Protein AF-A0A966T4U9-F1 (afdb_monomer_lite)

Foldseek 3Di:
DDPVQLVVLVVVLVVLPDDDDDPDDDPVLLVSLQVNLVSCVVNVNLVSSLVSLVVSCVVPVVPPCSVVSNVVSDD

Sequence (75 aa):
MSYADRGDVQSAIRIMTHGGEPREVQPHHLLEWYVLGDLHDRAGDQVTAKKYFARVAKNDASYFDVAARLAGLGE

Secondary structure (DSSP, 8-state):
--HHHHHHHHHHHHHH---S--SS--HHHHHHHHHHHHHHHHHT-HHHHHHHHHHHHHH-TTSTTHHHHHHHT--

pLDDT: mean 88.63, std 10.01, range [57.69, 97.12]

Radius of gyration: 12.4 Å; chains: 1; bounding box: 34×21×31 Å

Structure (mmCIF, N/CA/C/O backbone):
data_AF-A0A966T4U9-F1
#
_entry.id   AF-A0A966T4U9-F1
#
loop_
_atom_site.group_PDB
_atom_site.id
_atom_site.type_symbol
_atom_site.label_atom_id
_atom_site.label_alt_id
_atom_site.label_comp_id
_atom_site.label_asym_id
_atom_site.label_entity_id
_atom_site.label_seq_id
_atom_site.pdbx_PDB_ins_code
_atom_site.Cartn_x
_atom_site.Cartn_y
_atom_site.Cartn_z
_atom_site.occupancy
_atom_site.B_iso_or_equiv
_atom_site.auth_seq_id
_atom_site.auth_comp_id
_atom_site.auth_asym_id
_atom_site.auth_atom_id
_atom_site.pdbx_PDB_model_num
ATOM 1 N N . MET A 1 1 ? -14.148 -2.984 12.322 1.00 60.59 1 MET A N 1
ATOM 2 C CA . MET A 1 1 ? -12.866 -3.531 12.817 1.00 60.59 1 MET A CA 1
ATOM 3 C C . MET A 1 1 ? -12.850 -3.489 14.337 1.00 60.59 1 MET A C 1
ATOM 5 O O . MET A 1 1 ? -13.314 -2.508 14.904 1.00 60.59 1 MET A O 1
ATOM 9 N N . SER A 1 2 ? -12.388 -4.565 14.978 1.00 66.38 2 SER A N 1
ATOM 10 C CA . SER A 1 2 ? -12.258 -4.677 16.441 1.00 66.38 2 SER A CA 1
ATOM 11 C C . SER A 1 2 ? -10.916 -4.094 16.909 1.00 66.38 2 SER A C 1
ATOM 13 O O . SER A 1 2 ? -9.966 -4.043 16.133 1.00 66.38 2 SER A O 1
ATOM 15 N N . TYR A 1 3 ? -10.805 -3.686 18.176 1.00 67.25 3 TYR A N 1
ATOM 16 C CA . TYR A 1 3 ? -9.538 -3.224 18.764 1.00 67.25 3 TYR A CA 1
ATOM 17 C C . TYR A 1 3 ? -8.430 -4.285 18.714 1.00 67.25 3 TYR A C 1
ATOM 19 O O . TYR A 1 3 ? -7.262 -3.926 18.593 1.00 67.25 3 TYR A O 1
ATOM 27 N N . ALA A 1 4 ? -8.801 -5.570 18.767 1.00 67.19 4 ALA A N 1
ATOM 28 C CA . ALA A 1 4 ? -7.860 -6.681 18.634 1.00 67.19 4 ALA A CA 1
ATOM 29 C C . ALA A 1 4 ? -7.172 -6.670 17.257 1.00 67.19 4 ALA A C 1
ATOM 31 O O . ALA A 1 4 ? -5.955 -6.582 17.190 1.00 67.19 4 ALA A O 1
ATOM 32 N N . ASP A 1 5 ? -7.958 -6.594 16.177 1.00 71.19 5 ASP A N 1
ATOM 33 C CA . ASP A 1 5 ? -7.462 -6.542 14.792 1.00 71.19 5 ASP A CA 1
ATOM 34 C C . ASP A 1 5 ? -6.497 -5.364 14.565 1.00 71.19 5 ASP A C 1
ATOM 36 O O . ASP A 1 5 ? -5.434 -5.509 13.965 1.00 71.19 5 ASP A O 1
ATOM 40 N N . ARG A 1 6 ? -6.801 -4.201 15.154 1.00 72.19 6 ARG A N 1
ATOM 41 C CA . ARG A 1 6 ? -5.901 -3.042 15.108 1.00 72.19 6 ARG A CA 1
ATOM 42 C C . ARG A 1 6 ? -4.599 -3.282 15.890 1.00 72.19 6 ARG A C 1
ATOM 44 O O . ARG A 1 6 ? -3.548 -2.821 15.451 1.00 72.19 6 ARG A O 1
ATOM 51 N N . GLY A 1 7 ? -4.650 -3.981 17.024 1.00 76.38 7 GLY A N 1
ATOM 52 C CA . GLY A 1 7 ? -3.469 -4.337 17.821 1.00 76.38 7 GLY A CA 1
ATOM 53 C C . GLY A 1 7 ? -2.522 -5.293 17.090 1.00 76.38 7 GLY A C 1
ATOM 54 O O . GLY A 1 7 ? -1.304 -5.086 17.099 1.00 76.38 7 GLY A O 1
ATOM 55 N N . ASP A 1 8 ? -3.080 -6.281 16.391 1.00 84.94 8 ASP A N 1
ATOM 56 C CA . ASP A 1 8 ? -2.326 -7.206 15.542 1.00 84.94 8 ASP A CA 1
ATOM 57 C C . ASP A 1 8 ? -1.675 -6.479 14.353 1.00 84.94 8 ASP A C 1
ATOM 59 O O . ASP A 1 8 ? -0.482 -6.657 14.093 1.00 84.94 8 ASP A O 1
ATOM 63 N N . VAL A 1 9 ? -2.401 -5.568 13.691 1.00 85.69 9 VAL A N 1
ATOM 64 C CA . VAL A 1 9 ? -1.865 -4.771 12.571 1.00 85.69 9 VAL A CA 1
ATOM 65 C C . VAL A 1 9 ? -0.715 -3.856 13.008 1.00 85.69 9 VAL A C 1
ATOM 67 O O . VAL A 1 9 ? 0.312 -3.804 12.334 1.00 85.69 9 VAL A O 1
ATOM 70 N N . GLN A 1 10 ? -0.828 -3.162 14.146 1.00 85.69 10 GLN A N 1
ATOM 71 C CA . GLN A 1 10 ? 0.265 -2.311 14.649 1.00 85.69 10 GLN A CA 1
ATOM 72 C C . GLN A 1 10 ? 1.520 -3.123 14.996 1.00 85.69 10 GLN A C 1
ATOM 74 O O . GLN A 1 10 ? 2.646 -2.690 14.739 1.00 85.69 10 GLN A O 1
ATOM 79 N N . SER A 1 11 ? 1.331 -4.325 15.540 1.00 85.88 11 SER A N 1
ATOM 80 C CA . SER A 1 11 ? 2.429 -5.246 15.839 1.00 85.88 11 SER A CA 1
ATOM 81 C C . SER A 1 11 ? 3.116 -5.721 14.556 1.00 85.88 11 SER A C 1
ATOM 83 O O . SER A 1 11 ? 4.344 -5.698 14.471 1.00 85.88 11 SER A O 1
ATOM 85 N N . ALA A 1 12 ? 2.336 -6.061 13.527 1.00 86.19 12 ALA A N 1
ATOM 86 C CA . ALA A 1 12 ? 2.848 -6.443 12.215 1.00 86.19 12 ALA A CA 1
ATOM 87 C C . ALA A 1 12 ? 3.634 -5.306 11.540 1.00 86.19 12 ALA A C 1
ATOM 89 O O .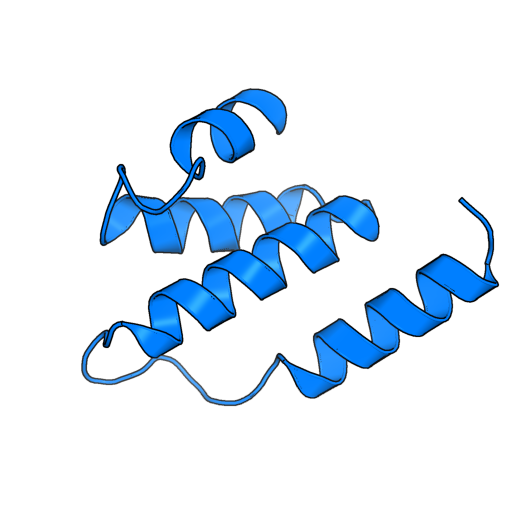 ALA A 1 12 ? 4.728 -5.549 11.039 1.00 86.19 12 ALA A O 1
ATOM 90 N N . ILE A 1 13 ? 3.148 -4.058 11.590 1.00 87.44 13 ILE A N 1
ATOM 91 C CA . ILE A 1 13 ? 3.880 -2.888 11.065 1.00 87.44 13 ILE A CA 1
ATOM 92 C C . ILE A 1 13 ? 5.246 -2.764 11.741 1.00 87.44 13 ILE A C 1
ATOM 94 O O . ILE A 1 13 ? 6.256 -2.571 11.064 1.00 87.44 13 ILE A O 1
ATOM 98 N N . ARG A 1 14 ? 5.310 -2.929 13.067 1.00 86.56 14 ARG A N 1
ATOM 99 C CA . ARG A 1 14 ? 6.573 -2.867 13.815 1.00 86.56 14 ARG A CA 1
ATOM 100 C C . ARG A 1 14 ? 7.546 -3.982 13.421 1.00 86.56 14 ARG A C 1
ATOM 102 O O . ARG A 1 14 ? 8.744 -3.734 13.375 1.00 86.56 14 ARG A O 1
ATOM 109 N N . ILE A 1 15 ? 7.040 -5.182 13.13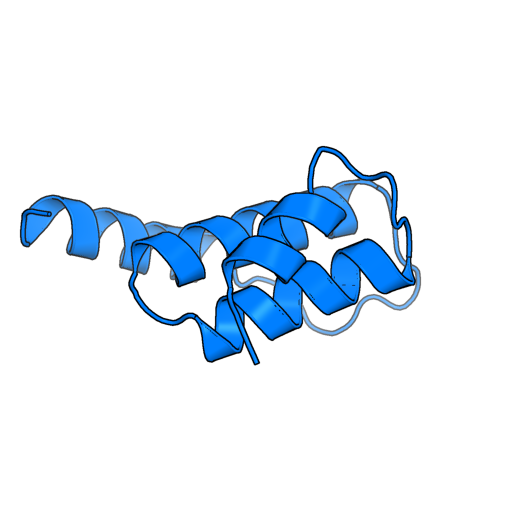4 1.00 85.62 15 ILE A N 1
ATOM 110 C CA . ILE A 1 15 ? 7.839 -6.328 12.668 1.00 85.62 15 ILE A CA 1
ATOM 111 C C . ILE A 1 15 ? 8.242 -6.181 11.194 1.00 85.62 15 ILE A C 1
ATOM 113 O O . ILE A 1 15 ? 9.246 -6.737 10.777 1.00 85.62 15 ILE A O 1
ATOM 117 N N . MET A 1 16 ? 7.495 -5.444 10.381 1.00 83.44 16 MET A N 1
ATOM 118 C CA . MET A 1 16 ? 7.833 -5.242 8.967 1.00 83.44 16 MET A CA 1
ATOM 119 C C . MET A 1 16 ? 8.718 -4.012 8.747 1.00 83.44 16 MET A C 1
ATOM 121 O O . MET A 1 16 ? 9.436 -3.934 7.757 1.00 83.44 16 MET A O 1
ATOM 125 N N . THR A 1 17 ? 8.708 -3.052 9.674 1.00 77.69 17 THR A N 1
ATOM 126 C CA . THR A 1 17 ? 9.541 -1.846 9.596 1.00 77.69 17 THR A CA 1
ATOM 127 C C . THR A 1 17 ? 10.976 -2.174 10.011 1.00 77.69 17 THR A C 1
ATOM 129 O O . THR A 1 17 ? 11.393 -1.909 11.136 1.00 77.69 17 THR A O 1
ATOM 132 N N . HIS A 1 18 ? 11.740 -2.756 9.091 1.00 72.00 18 HIS A N 1
ATOM 133 C CA . HIS A 1 18 ? 13.173 -2.984 9.244 1.00 72.00 18 HIS A CA 1
ATOM 134 C C . HIS A 1 18 ? 13.944 -2.322 8.100 1.00 72.00 18 HIS A C 1
ATOM 136 O O . HIS A 1 18 ? 13.531 -2.363 6.947 1.00 72.00 18 HIS A O 1
ATOM 142 N N . GLY A 1 19 ? 15.094 -1.732 8.430 1.00 64.25 19 GLY A N 1
ATOM 143 C CA . GLY A 1 19 ? 16.050 -1.230 7.443 1.00 64.25 19 GLY A CA 1
ATOM 144 C C . GLY A 1 19 ? 15.809 0.205 6.963 1.00 64.25 19 GLY A C 1
ATOM 145 O O . GLY A 1 19 ? 14.699 0.732 6.959 1.00 64.25 19 GLY A O 1
ATOM 146 N N . GLY A 1 20 ? 16.910 0.859 6.589 1.00 72.12 20 GLY A N 1
ATOM 147 C CA . GLY A 1 20 ? 16.888 2.137 5.884 1.00 72.12 20 GLY A CA 1
ATOM 148 C C . GLY A 1 20 ? 16.629 1.953 4.388 1.00 72.12 20 GLY A C 1
ATOM 149 O O . GLY A 1 20 ? 16.333 0.859 3.916 1.00 72.12 20 GLY A O 1
ATOM 150 N N . GLU A 1 21 ? 16.769 3.031 3.623 1.00 80.38 21 GLU A N 1
ATOM 151 C CA . GLU A 1 21 ? 16.667 2.969 2.166 1.00 80.38 21 GLU A CA 1
ATOM 152 C C . GLU A 1 21 ? 17.722 2.006 1.585 1.00 80.38 21 GLU A C 1
ATOM 154 O O . GLU A 1 21 ? 18.918 2.194 1.842 1.00 80.38 21 GLU A O 1
ATOM 159 N N . PRO A 1 22 ? 17.319 0.962 0.835 1.00 84.44 22 PRO A N 1
ATOM 160 C CA . PRO A 1 22 ? 18.277 0.025 0.271 1.00 84.44 22 PRO A CA 1
ATOM 161 C C . PRO A 1 22 ? 19.120 0.710 -0.807 1.00 84.44 22 PRO A C 1
ATOM 163 O O . PRO A 1 22 ? 18.632 1.560 -1.551 1.00 84.44 22 PRO A O 1
ATOM 166 N N . ARG A 1 23 ? 20.392 0.308 -0.923 1.00 86.69 23 ARG A N 1
ATOM 167 C CA . ARG A 1 23 ? 21.285 0.795 -1.993 1.00 86.69 23 ARG A CA 1
ATOM 168 C C . ARG A 1 23 ? 20.810 0.369 -3.382 1.00 86.69 23 ARG A C 1
ATOM 170 O O . ARG A 1 23 ? 21.003 1.106 -4.339 1.00 86.69 23 ARG A O 1
ATOM 177 N N . GLU A 1 24 ? 20.205 -0.810 -3.471 1.00 89.94 24 GLU A N 1
ATOM 178 C CA . GLU A 1 24 ? 19.620 -1.352 -4.691 1.00 89.94 24 GLU A CA 1
ATOM 179 C C . GLU A 1 24 ? 18.264 -1.977 -4.360 1.00 89.94 24 GLU A C 1
ATOM 181 O O . GLU A 1 24 ? 18.130 -2.732 -3.392 1.00 89.94 24 GLU A O 1
ATOM 186 N N . VAL A 1 25 ? 17.247 -1.639 -5.152 1.00 91.50 25 VAL A N 1
ATOM 187 C CA . VAL A 1 25 ? 15.904 -2.194 -4.983 1.00 91.50 25 VAL A CA 1
ATOM 188 C C . VAL A 1 25 ? 15.894 -3.619 -5.520 1.00 91.50 25 VAL A C 1
ATOM 190 O O . VAL A 1 25 ? 16.365 -3.892 -6.618 1.00 91.50 25 VAL A O 1
ATOM 193 N N . GLN A 1 26 ? 15.345 -4.527 -4.725 1.00 91.69 26 GLN A N 1
ATOM 194 C CA . GLN A 1 26 ? 15.320 -5.963 -4.988 1.00 91.69 26 GLN A CA 1
ATOM 195 C C . GLN A 1 26 ? 13.869 -6.442 -4.883 1.00 91.69 26 GLN A C 1
ATOM 197 O O . GLN A 1 26 ? 13.068 -5.774 -4.224 1.00 91.69 26 GLN A O 1
ATOM 202 N N . PRO A 1 27 ? 13.506 -7.592 -5.474 1.00 92.00 27 PRO A N 1
ATOM 203 C CA . PRO A 1 27 ? 12.117 -8.053 -5.485 1.00 92.00 27 PRO A CA 1
ATOM 204 C C . PRO A 1 27 ? 11.478 -8.184 -4.093 1.00 92.00 27 PRO A C 1
ATOM 206 O O . PRO A 1 27 ? 10.291 -7.906 -3.939 1.00 92.00 27 PRO A O 1
ATOM 209 N N . HIS A 1 28 ? 12.252 -8.553 -3.064 1.00 90.44 28 HIS A N 1
ATOM 210 C CA . HIS A 1 28 ? 11.744 -8.632 -1.689 1.00 90.44 28 HIS A CA 1
ATOM 211 C C . HIS A 1 28 ? 11.392 -7.255 -1.113 1.00 90.44 28 HIS A C 1
ATOM 213 O O . HIS A 1 28 ? 10.384 -7.147 -0.427 1.00 90.44 28 HIS A O 1
ATOM 219 N N . HIS A 1 29 ? 12.118 -6.194 -1.480 1.00 93.19 29 HIS A N 1
ATOM 220 C CA . HIS A 1 29 ? 11.780 -4.832 -1.066 1.00 93.19 29 HIS A CA 1
ATOM 221 C C . HIS A 1 29 ? 10.421 -4.385 -1.626 1.00 93.19 29 HIS A C 1
ATOM 223 O O . HIS A 1 29 ? 9.673 -3.692 -0.940 1.00 93.19 29 HIS A O 1
ATOM 229 N N . LEU A 1 30 ? 10.071 -4.798 -2.854 1.00 94.88 30 LEU A N 1
ATOM 230 C CA . LEU A 1 30 ? 8.742 -4.526 -3.417 1.00 94.88 30 LEU A CA 1
ATOM 231 C C . LEU A 1 30 ? 7.651 -5.226 -2.607 1.00 94.88 30 LEU A C 1
ATOM 233 O O . LEU A 1 30 ? 6.637 -4.604 -2.295 1.00 94.88 30 LEU A O 1
ATOM 237 N N . LEU A 1 31 ? 7.887 -6.482 -2.215 1.00 94.38 31 LEU A N 1
ATOM 238 C CA . LEU A 1 31 ? 6.963 -7.232 -1.368 1.00 94.38 31 LEU A CA 1
ATOM 239 C C . LEU A 1 31 ? 6.809 -6.571 0.007 1.00 94.38 31 LEU A C 1
ATOM 241 O O . LEU A 1 31 ? 5.689 -6.380 0.473 1.00 94.38 31 LEU 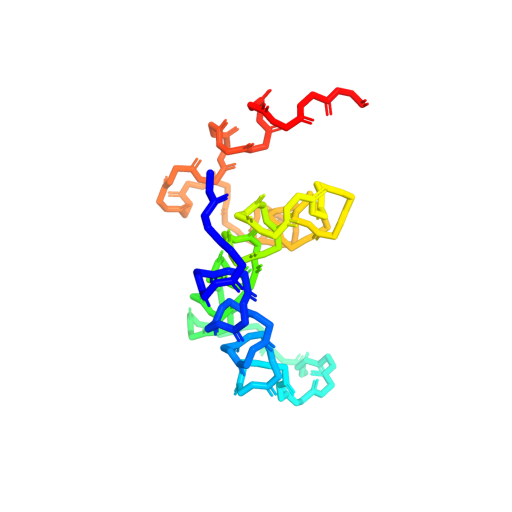A O 1
ATOM 245 N N . GLU A 1 32 ? 7.914 -6.181 0.641 1.00 93.69 32 GLU A N 1
ATOM 246 C CA . GLU A 1 32 ? 7.910 -5.517 1.948 1.00 93.69 32 GLU A CA 1
ATOM 247 C C . GLU A 1 32 ? 7.148 -4.192 1.911 1.00 93.69 32 GLU A C 1
ATOM 249 O O . GLU A 1 32 ? 6.281 -3.954 2.752 1.00 93.69 32 GLU A O 1
ATOM 254 N N . TRP A 1 33 ? 7.415 -3.339 0.918 1.00 95.62 33 TRP A N 1
ATOM 255 C CA . TRP A 1 33 ? 6.689 -2.078 0.762 1.00 95.62 33 TRP A CA 1
ATOM 256 C C . TRP A 1 33 ? 5.215 -2.307 0.447 1.00 95.62 33 TRP A C 1
ATOM 258 O O . TRP A 1 33 ? 4.372 -1.587 0.973 1.00 95.62 33 TRP A O 1
ATOM 268 N N . TYR A 1 34 ? 4.887 -3.314 -0.361 1.00 96.19 34 TYR A N 1
ATOM 269 C CA . TYR A 1 34 ? 3.500 -3.655 -0.655 1.00 96.19 34 TYR A CA 1
ATOM 270 C C . TYR A 1 34 ? 2.740 -4.060 0.614 1.00 96.19 34 TYR A C 1
ATOM 272 O O . TYR A 1 34 ? 1.668 -3.525 0.898 1.00 96.19 34 TYR A O 1
ATOM 280 N N . VAL A 1 35 ? 3.328 -4.949 1.419 1.00 95.31 35 VAL A N 1
ATOM 281 C CA . VAL A 1 35 ? 2.743 -5.404 2.688 1.00 95.31 35 VAL A CA 1
ATOM 282 C C . VAL A 1 35 ? 2.627 -4.254 3.687 1.00 95.31 35 VAL A C 1
ATOM 284 O O . VAL A 1 35 ? 1.592 -4.115 4.331 1.00 95.31 35 VAL A O 1
ATOM 287 N N . LEU A 1 36 ? 3.641 -3.391 3.797 1.00 94.81 36 LEU A N 1
ATOM 288 C CA . LEU A 1 36 ? 3.562 -2.197 4.643 1.00 94.81 36 LEU A CA 1
ATOM 289 C C . LEU A 1 36 ? 2.423 -1.274 4.196 1.00 94.81 36 LEU A C 1
ATOM 291 O O . LEU A 1 36 ? 1.638 -0.832 5.032 1.00 94.81 36 LEU A O 1
ATOM 295 N N . GLY A 1 37 ? 2.273 -1.037 2.891 1.00 95.31 37 GLY A N 1
ATOM 296 C CA . GLY A 1 37 ? 1.156 -0.262 2.351 1.00 95.31 37 GLY A CA 1
ATOM 297 C C . GLY A 1 37 ? -0.207 -0.828 2.757 1.00 95.31 37 GLY A C 1
ATOM 298 O O . GLY A 1 37 ? -1.062 -0.092 3.248 1.00 95.31 37 GLY A O 1
ATOM 299 N N . ASP A 1 38 ? -0.378 -2.144 2.634 1.00 94.94 38 ASP A N 1
ATOM 300 C CA . ASP A 1 38 ? -1.609 -2.848 3.002 1.00 94.94 38 ASP A CA 1
ATOM 301 C C . ASP A 1 38 ? -1.906 -2.785 4.509 1.00 94.94 38 ASP A C 1
ATOM 303 O O . ASP A 1 38 ? -3.038 -2.520 4.917 1.00 94.94 38 ASP A O 1
ATOM 307 N N . LEU A 1 39 ? -0.887 -2.960 5.352 1.00 94.69 39 LEU A N 1
ATOM 308 C CA . LEU A 1 39 ? -1.034 -2.860 6.804 1.00 94.69 39 LEU A CA 1
ATOM 309 C C . LEU A 1 39 ? -1.415 -1.440 7.246 1.00 94.69 39 LEU A C 1
ATOM 311 O O . LEU A 1 39 ? -2.279 -1.278 8.109 1.00 94.69 39 LEU A O 1
ATOM 315 N N . HIS A 1 40 ? -0.810 -0.412 6.647 1.00 93.81 40 HIS A N 1
ATOM 316 C CA . HIS A 1 40 ? -1.164 0.979 6.934 1.00 93.81 40 HIS A CA 1
ATOM 317 C C . HIS A 1 40 ? -2.591 1.312 6.473 1.00 93.81 40 HIS A C 1
ATOM 319 O O . HIS A 1 40 ? -3.322 1.968 7.216 1.00 93.81 40 HIS A O 1
ATOM 325 N N . ASP A 1 41 ? -3.030 0.799 5.320 1.00 93.44 41 ASP A N 1
ATOM 326 C CA . ASP A 1 41 ? -4.411 0.952 4.840 1.00 93.44 41 ASP A CA 1
ATOM 327 C C . ASP A 1 41 ? -5.417 0.336 5.828 1.00 93.44 41 ASP A C 1
ATOM 329 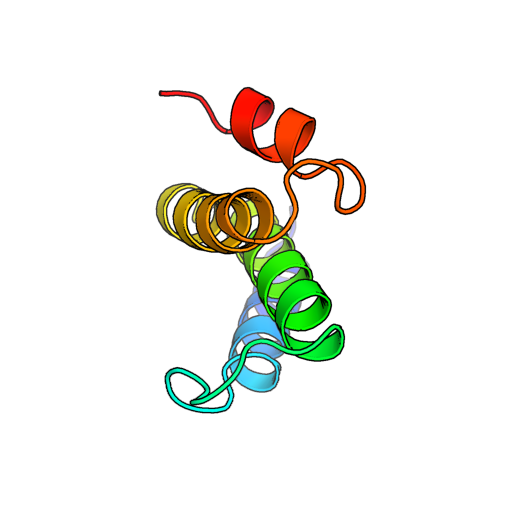O O . ASP A 1 41 ? -6.342 1.009 6.287 1.00 93.44 41 ASP A O 1
ATOM 333 N N . ARG A 1 42 ? -5.172 -0.903 6.281 1.00 91.44 42 ARG A N 1
ATOM 334 C CA . ARG A 1 42 ? -5.998 -1.576 7.306 1.00 91.44 42 ARG A CA 1
ATOM 335 C C . ARG A 1 42 ? -6.008 -0.843 8.647 1.00 91.44 42 ARG A C 1
ATOM 337 O O . ARG A 1 42 ? -7.014 -0.855 9.354 1.00 91.44 42 ARG A O 1
ATOM 344 N N . ALA A 1 43 ? -4.901 -0.194 9.006 1.00 91.06 43 ALA A N 1
ATOM 345 C CA . ALA A 1 43 ? -4.816 0.627 10.210 1.00 91.06 43 ALA A CA 1
ATOM 346 C C . ALA A 1 43 ? -5.610 1.946 10.101 1.00 91.06 43 ALA A C 1
ATOM 348 O O . ALA A 1 43 ? -5.869 2.580 11.129 1.00 91.06 43 ALA A O 1
ATOM 349 N N . GLY A 1 44 ? -6.023 2.338 8.889 1.00 91.50 44 GLY A N 1
ATOM 350 C CA . GLY A 1 44 ? -6.649 3.624 8.579 1.00 91.50 44 GLY A CA 1
ATOM 351 C C . GLY A 1 44 ? -5.646 4.748 8.296 1.00 91.50 44 GLY A C 1
ATOM 352 O O . GLY A 1 44 ? -6.043 5.902 8.169 1.00 91.50 44 GLY A O 1
ATOM 353 N N . ASP A 1 45 ? -4.354 4.433 8.193 1.00 93.12 45 ASP A N 1
ATOM 354 C CA . ASP A 1 45 ? -3.280 5.381 7.888 1.00 93.12 45 ASP A CA 1
ATOM 355 C C . ASP A 1 45 ? -3.038 5.462 6.371 1.00 93.12 45 ASP A C 1
ATOM 357 O O . ASP A 1 45 ? -1.995 5.073 5.836 1.00 93.12 45 ASP A O 1
ATOM 361 N N . GLN A 1 46 ? -4.050 5.964 5.661 1.00 94.12 46 GLN A N 1
ATOM 362 C CA . GLN A 1 46 ? -4.072 6.018 4.195 1.00 94.12 46 GLN A CA 1
ATOM 363 C C . GLN A 1 46 ? -2.930 6.857 3.606 1.00 94.12 46 GLN A C 1
ATOM 365 O O . GLN A 1 46 ? -2.422 6.549 2.528 1.00 94.12 46 GLN A O 1
ATOM 370 N N . VAL A 1 47 ? -2.467 7.884 4.328 1.00 94.81 47 VAL A N 1
ATOM 371 C CA . VAL A 1 47 ? -1.338 8.727 3.904 1.00 94.81 47 VAL A CA 1
ATOM 372 C C . VAL A 1 47 ? -0.058 7.899 3.798 1.00 94.81 47 VAL A C 1
ATOM 374 O O . VAL A 1 47 ? 0.672 8.003 2.809 1.00 94.81 47 VAL A O 1
ATOM 377 N N . THR A 1 48 ? 0.229 7.066 4.796 1.00 94.12 48 THR A N 1
ATOM 378 C CA . THR A 1 48 ? 1.414 6.202 4.772 1.00 94.12 48 THR A CA 1
ATOM 379 C C . THR A 1 48 ? 1.235 5.038 3.805 1.00 94.12 48 THR A C 1
ATOM 381 O O . THR A 1 48 ? 2.171 4.721 3.068 1.00 94.12 48 THR A O 1
ATOM 384 N N . ALA A 1 49 ? 0.027 4.474 3.711 1.00 96.50 49 ALA A N 1
ATOM 385 C CA . ALA A 1 49 ? -0.297 3.463 2.707 1.00 96.50 49 ALA A CA 1
ATOM 386 C C . ALA A 1 49 ? 0.018 3.957 1.284 1.00 96.50 49 ALA A C 1
ATOM 388 O O . ALA A 1 49 ? 0.751 3.305 0.536 1.00 96.50 49 ALA A O 1
ATOM 389 N N . LYS A 1 50 ? -0.435 5.173 0.945 1.00 96.31 50 LYS A N 1
ATOM 390 C CA . LYS A 1 50 ? -0.187 5.823 -0.351 1.00 96.31 50 LYS A CA 1
ATOM 391 C C . LYS A 1 50 ? 1.304 6.004 -0.628 1.00 96.31 50 LYS A C 1
ATOM 393 O O . LYS A 1 50 ? 1.740 5.753 -1.748 1.00 96.31 50 LYS A O 1
ATOM 398 N N . LYS A 1 51 ? 2.112 6.375 0.374 1.00 95.56 51 LYS A N 1
ATOM 399 C CA . LYS A 1 51 ? 3.578 6.494 0.222 1.00 95.56 51 LYS A CA 1
ATOM 400 C C . LYS A 1 51 ? 4.223 5.160 -0.151 1.00 95.56 51 LYS A C 1
ATOM 402 O O . LYS A 1 51 ? 5.047 5.121 -1.063 1.00 95.56 51 LYS A O 1
ATOM 407 N N . TYR A 1 52 ? 3.847 4.080 0.529 1.00 96.25 52 TYR A N 1
ATOM 408 C CA . TYR A 1 52 ? 4.393 2.753 0.254 1.00 96.25 52 TYR A CA 1
ATOM 409 C C . TYR A 1 52 ? 3.963 2.225 -1.115 1.00 96.25 52 TYR A C 1
ATOM 411 O O . TYR A 1 52 ? 4.817 1.816 -1.902 1.00 96.25 52 TYR A O 1
ATOM 419 N N . PHE A 1 53 ? 2.676 2.318 -1.458 1.00 97.06 53 PHE A N 1
ATOM 420 C CA . PHE A 1 53 ? 2.207 1.893 -2.776 1.00 97.06 53 PHE A CA 1
ATOM 421 C C . PHE A 1 53 ? 2.791 2.744 -3.909 1.00 97.06 53 PHE A C 1
ATOM 423 O O . PHE A 1 53 ? 3.182 2.196 -4.936 1.00 97.06 53 PHE A O 1
ATOM 430 N N . ALA A 1 54 ? 2.954 4.058 -3.722 1.00 96.19 54 ALA A N 1
ATOM 431 C CA . ALA A 1 54 ? 3.631 4.909 -4.702 1.00 96.19 54 ALA A CA 1
ATOM 432 C C . ALA A 1 54 ? 5.097 4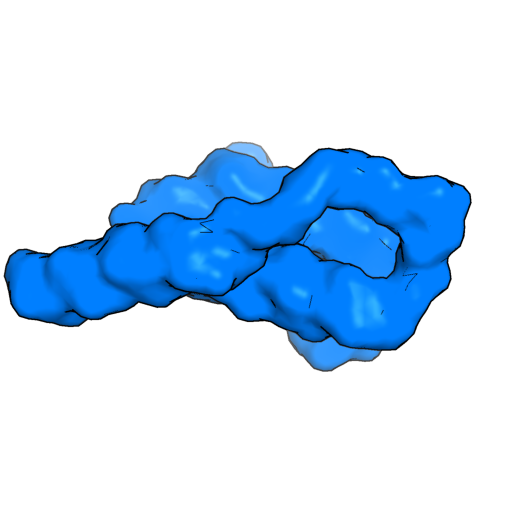.493 -4.895 1.00 96.19 54 ALA A C 1
ATOM 434 O O . ALA A 1 54 ? 5.611 4.523 -6.013 1.00 96.19 54 ALA A O 1
ATOM 435 N N . ARG A 1 55 ? 5.773 4.061 -3.822 1.00 94.88 55 ARG A N 1
ATOM 436 C CA . ARG A 1 55 ? 7.148 3.554 -3.891 1.00 94.88 55 ARG A CA 1
ATOM 437 C C . ARG A 1 55 ? 7.238 2.250 -4.683 1.00 94.88 55 ARG A C 1
ATOM 439 O O . ARG A 1 55 ? 8.150 2.116 -5.497 1.00 94.88 55 ARG A O 1
ATOM 446 N N . VAL A 1 56 ? 6.297 1.328 -4.483 1.00 96.56 56 VAL A N 1
ATOM 447 C CA . VAL A 1 56 ? 6.184 0.099 -5.284 1.00 96.56 56 VAL A CA 1
ATOM 448 C C . VAL A 1 56 ? 5.920 0.450 -6.748 1.00 96.56 56 VAL A C 1
ATOM 450 O O . VAL A 1 56 ? 6.724 0.088 -7.600 1.00 96.56 56 VAL A O 1
ATOM 453 N N . ALA A 1 57 ? 4.886 1.249 -7.032 1.00 96.75 57 ALA A N 1
ATOM 454 C CA . ALA A 1 57 ? 4.488 1.608 -8.394 1.00 96.75 57 ALA A CA 1
ATOM 455 C C . ALA A 1 57 ? 5.574 2.369 -9.174 1.00 96.75 57 ALA A C 1
ATOM 457 O O . ALA A 1 57 ? 5.678 2.226 -10.389 1.00 96.75 57 ALA A O 1
ATOM 458 N N . LYS A 1 58 ? 6.413 3.156 -8.486 1.00 96.19 58 LYS A N 1
ATOM 459 C CA . LYS A 1 58 ? 7.579 3.821 -9.089 1.00 96.19 58 LYS A CA 1
ATOM 460 C C . LYS A 1 58 ? 8.610 2.824 -9.636 1.00 96.19 58 LYS A C 1
ATOM 462 O O . LYS A 1 58 ? 9.314 3.157 -10.584 1.00 96.19 58 LYS A O 1
ATOM 467 N N . ASN A 1 59 ? 8.736 1.654 -9.014 1.00 96.06 59 ASN A N 1
ATOM 468 C CA . ASN A 1 59 ? 9.686 0.617 -9.420 1.00 96.06 59 ASN A CA 1
ATOM 469 C C . ASN A 1 59 ? 9.040 -0.401 -10.368 1.00 96.06 59 ASN A C 1
ATOM 471 O O . ASN A 1 59 ? 9.650 -0.770 -11.365 1.00 96.06 59 ASN A O 1
ATOM 475 N N . ASP A 1 60 ? 7.809 -0.818 -10.076 1.00 96.56 60 ASP A N 1
ATOM 476 C CA . ASP A 1 60 ? 7.001 -1.685 -10.928 1.00 96.56 60 ASP A CA 1
ATOM 477 C C . ASP A 1 60 ? 5.510 -1.349 -10.755 1.00 96.56 60 ASP A C 1
ATOM 479 O O . ASP A 1 60 ? 4.870 -1.693 -9.759 1.00 96.56 60 ASP A O 1
ATOM 483 N N . ALA A 1 61 ? 4.945 -0.652 -11.743 1.00 95.62 61 ALA A N 1
ATOM 484 C CA . ALA A 1 61 ? 3.539 -0.247 -11.752 1.00 95.62 61 ALA A CA 1
ATOM 485 C C . ALA A 1 61 ? 2.562 -1.421 -11.950 1.00 95.62 61 ALA A C 1
ATOM 487 O O . ALA A 1 61 ? 1.370 -1.262 -11.689 1.00 95.62 61 ALA A O 1
ATOM 488 N N . SER A 1 62 ? 3.055 -2.579 -12.404 1.00 95.88 62 SER A N 1
ATOM 489 C CA . SER A 1 62 ? 2.268 -3.803 -12.605 1.00 95.88 62 SER A CA 1
ATOM 490 C C . SER A 1 62 ? 2.427 -4.792 -11.445 1.00 95.88 62 SER A C 1
ATOM 492 O O . SER A 1 62 ? 1.959 -5.927 -11.533 1.00 95.88 62 SER A O 1
ATOM 494 N N . TYR A 1 63 ? 3.096 -4.383 -10.361 1.00 97.12 63 TYR A N 1
ATOM 495 C CA . TYR A 1 63 ? 3.309 -5.226 -9.192 1.00 97.12 63 TYR A CA 1
ATOM 496 C C . TYR A 1 63 ? 1.983 -5.491 -8.469 1.00 97.12 63 TYR A C 1
ATOM 498 O O . TYR A 1 63 ? 1.415 -4.592 -7.839 1.00 97.12 63 TYR A O 1
ATOM 506 N N . PHE A 1 64 ? 1.489 -6.730 -8.569 1.00 96.38 64 PHE A N 1
ATOM 507 C CA . PHE A 1 64 ? 0.145 -7.117 -8.123 1.00 96.38 64 PHE A CA 1
ATOM 508 C C . PHE A 1 64 ? -0.915 -6.110 -8.616 1.00 96.38 64 PHE A C 1
ATOM 510 O O . PHE A 1 64 ? -0.974 -5.788 -9.799 1.00 96.38 64 PHE A O 1
ATOM 517 N N . ASP A 1 65 ? -1.753 -5.602 -7.717 1.00 96.75 65 ASP A N 1
ATOM 518 C CA . ASP A 1 65 ? -2.802 -4.624 -7.977 1.00 96.75 65 ASP A CA 1
ATOM 519 C C . ASP A 1 65 ? -2.440 -3.218 -7.460 1.00 96.75 65 ASP A C 1
ATOM 521 O O . ASP A 1 65 ? -3.327 -2.408 -7.190 1.00 96.75 65 ASP A O 1
ATOM 525 N N . VAL A 1 66 ? -1.143 -2.877 -7.356 1.00 96.75 66 VAL A N 1
ATOM 526 C CA . VAL A 1 66 ? -0.678 -1.597 -6.777 1.00 96.75 66 VAL A CA 1
ATOM 527 C C . VAL A 1 66 ? -1.328 -0.363 -7.416 1.00 96.75 66 VAL A C 1
ATOM 529 O O . VAL A 1 66 ? -1.681 0.587 -6.715 1.00 96.75 66 VAL A O 1
ATOM 532 N N . ALA A 1 67 ? -1.551 -0.383 -8.732 1.00 95.81 67 ALA A N 1
ATOM 533 C CA . ALA A 1 67 ? -2.230 0.698 -9.44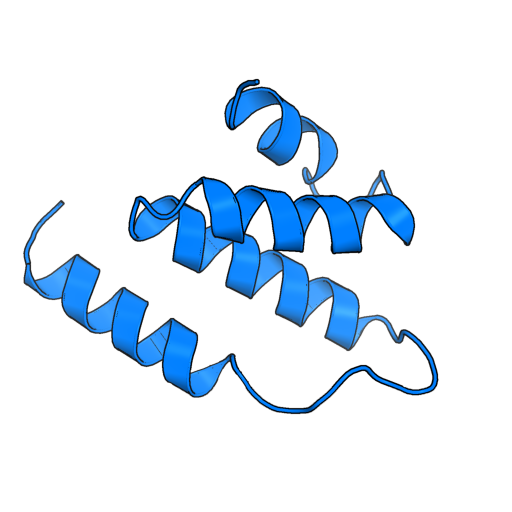1 1.00 95.81 67 ALA A CA 1
ATOM 534 C C . ALA A 1 67 ? -3.691 0.863 -8.984 1.00 95.81 67 ALA A C 1
ATOM 536 O O . ALA A 1 67 ? -4.157 1.986 -8.784 1.00 95.81 67 ALA A O 1
ATOM 537 N N . ALA A 1 68 ? -4.399 -0.247 -8.760 1.00 96.00 68 ALA A N 1
ATOM 538 C CA . ALA A 1 68 ? -5.766 -0.231 -8.251 1.00 96.00 68 ALA A CA 1
ATOM 539 C C . ALA A 1 68 ? -5.813 0.204 -6.778 1.00 96.00 68 ALA A C 1
ATOM 541 O O . ALA A 1 68 ? -6.669 1.011 -6.413 1.00 96.00 68 ALA A O 1
ATOM 542 N N . ARG A 1 69 ? -4.864 -0.252 -5.945 1.00 95.75 69 ARG A N 1
ATOM 543 C CA . ARG A 1 69 ? -4.747 0.182 -4.541 1.00 95.75 69 ARG A CA 1
ATOM 544 C C . ARG A 1 69 ? -4.528 1.694 -4.444 1.00 95.75 69 ARG A C 1
ATOM 546 O O . ARG A 1 69 ? -5.215 2.349 -3.669 1.00 95.75 69 ARG A O 1
ATOM 553 N N . LEU A 1 70 ? -3.648 2.268 -5.270 1.00 94.88 70 LEU A N 1
ATOM 554 C CA . LEU A 1 70 ? -3.428 3.720 -5.322 1.00 94.88 70 LEU A CA 1
ATOM 555 C C . LEU A 1 70 ? -4.675 4.496 -5.751 1.00 94.88 70 LEU A C 1
ATOM 557 O O . LEU A 1 70 ? -4.986 5.517 -5.141 1.00 94.88 70 LEU A O 1
ATOM 561 N N . ALA A 1 71 ? -5.393 4.014 -6.767 1.00 93.88 71 ALA A N 1
ATOM 562 C CA . ALA A 1 71 ? -6.634 4.642 -7.214 1.00 93.88 71 ALA A CA 1
ATOM 563 C C . ALA A 1 71 ? -7.726 4.604 -6.129 1.00 93.88 71 ALA A C 1
ATOM 565 O O . ALA A 1 71 ? -8.476 5.565 -5.973 1.00 93.88 71 ALA A O 1
ATOM 566 N N . GLY A 1 72 ? -7.790 3.517 -5.353 1.00 92.75 72 GLY A N 1
ATOM 567 C CA . GLY A 1 72 ? -8.745 3.352 -4.255 1.00 92.75 72 GLY A CA 1
ATOM 568 C C . GLY A 1 72 ? -8.460 4.209 -3.017 1.00 92.75 72 GLY A C 1
ATOM 569 O O . GLY A 1 72 ? -9.370 4.427 -2.222 1.00 92.75 72 GLY A O 1
ATOM 570 N N . LEU A 1 73 ? -7.232 4.712 -2.854 1.00 87.56 73 LEU A N 1
ATOM 571 C CA . LEU A 1 73 ? -6.839 5.544 -1.709 1.00 87.56 73 LEU A CA 1
ATOM 572 C C . LEU A 1 73 ? -7.183 7.036 -1.865 1.00 87.56 73 LEU A C 1
ATOM 574 O O . LEU A 1 73 ? -7.055 7.768 -0.889 1.00 87.56 73 LEU A O 1
ATOM 578 N N . GLY A 1 74 ? -7.654 7.476 -3.040 1.00 73.12 74 GLY A N 1
ATOM 579 C CA . GLY A 1 74 ? -8.169 8.837 -3.261 1.00 73.12 74 GLY A CA 1
ATOM 580 C C . GLY A 1 74 ? -7.124 9.963 -3.153 1.00 73.12 74 GLY A C 1
ATOM 581 O O . GLY A 1 74 ? -5.981 9.741 -2.750 1.00 73.12 74 GLY A O 1
ATOM 582 N N . GLU A 1 75 ? -7.491 11.167 -3.606 1.00 57.69 75 GLU A N 1
ATOM 583 C CA . GLU A 1 75 ? -6.630 12.366 -3.725 1.00 57.69 75 GLU A CA 1
ATOM 584 C C . GLU A 1 75 ? -5.978 12.817 -2.409 1.00 57.69 75 GLU A C 1
ATOM 586 O O . GLU A 1 75 ? -6.696 13.031 -1.410 1.00 57.69 75 GLU A O 1
#